Protein AF-A0A7W0GMQ2-F1 (afdb_monomer)

Sequence (72 aa):
QGLAKSALRDDLAALQRELTADALQAGGQSAWEVAQRPAVERAQRMLTELADTKSPDLAMLSVALRELRHLA

Solvent-accessible surface area (backbone atoms only — not comparable to full-atom values): 4092 Å² total; per-residue (Å²): 120,67,66,66,56,48,52,53,52,53,51,51,56,50,50,53,52,49,45,49,51,51,14,56,73,51,72,28,61,73,50,29,45,66,77,38,39,75,54,51,56,50,47,51,51,52,52,51,58,52,66,72,41,94,75,70,51,73,64,57,54,50,50,52,53,56,59,52,52,71,73,96

Radius of gyration: 13.37 Å; Cα contacts (8 Å, |Δi|>4): 38; chains: 1; bounding bo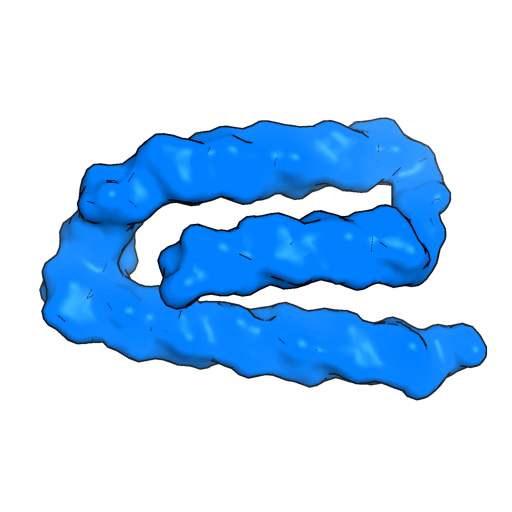x: 33×15×37 Å

Secondary structure (DSSP, 8-state):
-HHHHHHHHHHHHHHHHHHHHHHHHTTSHHHHHHHHHHHHHHHHHHHHHHHHSSS--HHHHHHHHHHHGGG-

Structure (mmCIF, N/CA/C/O backbone):
data_AF-A0A7W0GMQ2-F1
#
_entry.id   AF-A0A7W0GMQ2-F1
#
loop_
_atom_site.group_PDB
_atom_site.id
_atom_site.type_symbol
_atom_site.label_atom_id
_atom_site.label_alt_id
_atom_site.label_comp_id
_atom_site.label_asym_id
_atom_site.label_entity_id
_atom_site.label_seq_id
_atom_site.pdbx_PDB_ins_code
_atom_site.Cartn_x
_atom_site.Cartn_y
_atom_site.Cartn_z
_atom_site.occupancy
_atom_site.B_iso_or_equiv
_atom_site.auth_seq_id
_atom_site.auth_comp_id
_atom_site.auth_asym_id
_atom_site.auth_atom_id
_atom_site.pdbx_PDB_model_num
ATOM 1 N N . GLN A 1 1 ? 5.903 -2.808 -23.449 1.00 61.62 1 GLN A N 1
ATOM 2 C CA . GLN A 1 1 ? 6.211 -1.835 -22.375 1.00 61.62 1 GLN A CA 1
ATOM 3 C C . GLN A 1 1 ? 4.960 -1.081 -21.877 1.00 61.62 1 GLN A C 1
ATOM 5 O O . GLN A 1 1 ? 4.846 -0.875 -20.679 1.00 61.62 1 GLN A O 1
ATOM 10 N N . GLY A 1 2 ? 3.988 -0.703 -22.729 1.00 82.38 2 GLY A N 1
ATOM 11 C CA . GLY A 1 2 ? 2.793 0.055 -22.291 1.00 82.38 2 GLY A CA 1
ATOM 12 C C . GLY A 1 2 ? 1.753 -0.721 -21.461 1.00 82.38 2 GLY A C 1
ATOM 13 O O . GLY A 1 2 ? 1.262 -0.193 -20.469 1.00 82.38 2 GLY A O 1
ATOM 14 N N . LEU A 1 3 ? 1.459 -1.980 -21.814 1.00 87.69 3 LEU A N 1
AT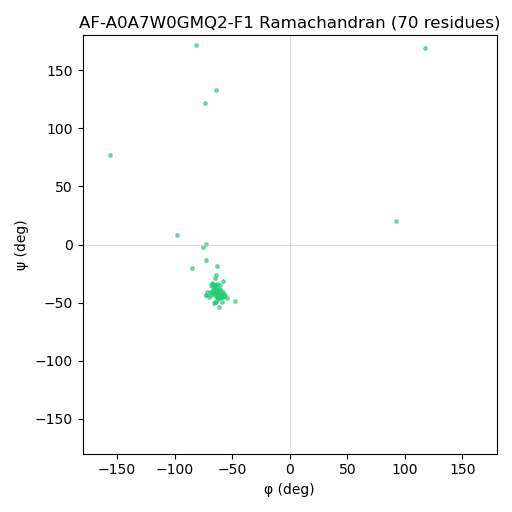OM 15 C CA . LEU A 1 3 ? 0.437 -2.790 -21.124 1.00 87.69 3 LEU A CA 1
ATOM 16 C C . LEU A 1 3 ? 0.785 -3.069 -19.655 1.00 87.69 3 LEU A C 1
ATOM 18 O O . LEU A 1 3 ? -0.050 -2.858 -18.786 1.00 87.69 3 LEU A O 1
ATOM 22 N N . ALA A 1 4 ? 2.031 -3.457 -19.366 1.00 88.38 4 ALA A N 1
ATOM 23 C CA . ALA A 1 4 ? 2.490 -3.710 -17.997 1.00 88.38 4 ALA A CA 1
ATOM 24 C C . ALA A 1 4 ? 2.396 -2.456 -17.111 1.00 88.38 4 ALA A C 1
ATOM 26 O O . ALA A 1 4 ? 1.976 -2.528 -15.962 1.00 88.38 4 ALA A O 1
ATOM 27 N N . LYS A 1 5 ? 2.722 -1.283 -17.667 1.00 89.00 5 LYS A N 1
ATOM 28 C CA . LYS A 1 5 ? 2.582 -0.010 -16.954 1.00 89.00 5 LYS A CA 1
ATOM 29 C C . LYS A 1 5 ? 1.115 0.365 -16.716 1.00 89.00 5 LYS A C 1
ATOM 31 O O . LYS A 1 5 ? 0.816 0.956 -15.684 1.00 89.00 5 LYS A O 1
ATOM 36 N N . SER A 1 6 ? 0.211 0.041 -17.646 1.00 92.69 6 SER A N 1
ATOM 37 C CA . SER A 1 6 ? -1.234 0.218 -17.434 1.00 92.69 6 SER A CA 1
ATOM 38 C C . SER A 1 6 ? -1.735 -0.694 -16.322 1.00 92.69 6 SER A C 1
ATOM 40 O O . SER A 1 6 ? -2.322 -0.197 -15.373 1.00 92.69 6 SER A O 1
ATOM 42 N N . ALA A 1 7 ? -1.397 -1.984 -16.378 1.00 91.75 7 ALA A N 1
ATOM 43 C CA . ALA A 1 7 ? -1.794 -2.956 -15.365 1.00 91.75 7 ALA A CA 1
ATOM 44 C C . ALA A 1 7 ? -1.335 -2.541 -13.957 1.00 91.75 7 ALA A C 1
ATOM 46 O O . ALA A 1 7 ? -2.129 -2.558 -13.027 1.00 91.75 7 ALA A O 1
ATOM 47 N N . LEU A 1 8 ? -0.094 -2.058 -13.809 1.00 92.94 8 LEU A N 1
ATOM 48 C CA . LEU A 1 8 ? 0.397 -1.526 -12.531 1.00 92.94 8 LEU A CA 1
ATOM 49 C C . LEU A 1 8 ? -0.410 -0.324 -12.020 1.00 92.94 8 LEU A C 1
ATOM 51 O O . LEU A 1 8 ? -0.624 -0.188 -10.818 1.00 92.94 8 LEU A O 1
ATOM 55 N N . ARG A 1 9 ? -0.850 0.567 -12.915 1.00 93.62 9 ARG A N 1
ATOM 56 C CA . ARG A 1 9 ? -1.695 1.709 -12.535 1.00 93.62 9 ARG A CA 1
ATOM 57 C C . ARG A 1 9 ? -3.091 1.262 -12.120 1.00 93.62 9 ARG A C 1
ATOM 59 O O . ARG A 1 9 ? -3.628 1.810 -11.161 1.00 93.62 9 ARG A O 1
ATOM 66 N N . ASP A 1 10 ? -3.658 0.298 -12.834 1.00 95.31 10 ASP A N 1
ATOM 67 C CA . ASP A 1 10 ? -4.986 -0.243 -12.552 1.00 95.31 10 ASP A CA 1
ATOM 68 C C . ASP A 1 10 ? -4.990 -0.977 -11.203 1.00 95.31 10 ASP A C 1
ATOM 70 O O . ASP A 1 10 ? -5.869 -0.739 -10.372 1.00 95.31 10 ASP A O 1
ATOM 74 N N . ASP A 1 11 ? -3.947 -1.767 -10.943 1.00 94.38 11 ASP A N 1
ATOM 75 C CA . ASP A 1 11 ? -3.701 -2.439 -9.668 1.00 94.38 11 ASP A CA 1
ATOM 76 C C . ASP A 1 11 ? -3.554 -1.443 -8.508 1.00 94.38 11 ASP A C 1
ATOM 78 O O . ASP A 1 11 ? -4.158 -1.626 -7.451 1.00 94.38 11 ASP A O 1
ATOM 82 N N . LEU A 1 12 ? -2.794 -0.359 -8.701 1.00 94.62 12 LEU A N 1
ATOM 83 C CA . LEU A 1 12 ? -2.638 0.686 -7.686 1.00 94.62 12 LEU A CA 1
ATOM 84 C C . LEU A 1 12 ? -3.965 1.401 -7.399 1.00 94.62 12 LEU A C 1
ATOM 86 O O . LEU A 1 12 ? -4.291 1.667 -6.243 1.00 94.62 12 LEU A O 1
ATOM 90 N N . ALA A 1 13 ? -4.752 1.690 -8.437 1.00 96.62 13 ALA A N 1
ATOM 91 C CA . ALA A 1 13 ? -6.063 2.308 -8.279 1.00 96.62 13 ALA A CA 1
ATOM 92 C C . ALA A 1 13 ? -7.060 1.378 -7.569 1.00 96.62 13 ALA A C 1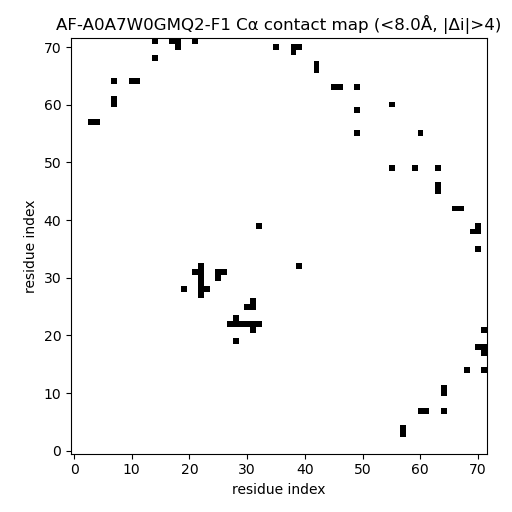
ATOM 94 O O . ALA A 1 13 ? -7.923 1.859 -6.833 1.00 96.62 13 ALA A O 1
ATOM 95 N N . ALA A 1 14 ? -6.965 0.061 -7.783 1.00 96.31 14 ALA A N 1
ATOM 96 C CA . ALA A 1 14 ? -7.753 -0.926 -7.050 1.00 96.31 14 ALA A CA 1
ATOM 97 C C . ALA A 1 14 ? -7.378 -0.942 -5.566 1.00 96.31 14 ALA A C 1
ATOM 99 O O . ALA A 1 14 ? -8.255 -0.742 -4.729 1.00 96.31 14 ALA A O 1
ATOM 100 N N . LEU A 1 15 ? -6.081 -1.034 -5.260 1.00 96.06 15 LEU A N 1
ATOM 101 C CA . LEU A 1 15 ? -5.587 -1.010 -3.886 1.00 96.06 15 LEU A CA 1
ATOM 102 C C . LEU A 1 15 ? -6.001 0.271 -3.146 1.00 96.06 15 LEU A C 1
ATOM 104 O O . LEU A 1 15 ? -6.452 0.213 -2.009 1.00 96.06 15 LEU A O 1
ATOM 108 N N . GLN A 1 16 ? -5.921 1.437 -3.795 1.00 96.06 16 GLN A N 1
ATOM 109 C CA . GLN A 1 16 ? -6.371 2.692 -3.187 1.00 96.06 16 GLN A CA 1
ATOM 110 C C . GLN A 1 16 ? -7.852 2.636 -2.777 1.00 96.06 16 GLN A C 1
ATOM 112 O O . GLN A 1 16 ? -8.214 3.150 -1.718 1.00 96.06 16 GLN A O 1
ATOM 117 N N . ARG A 1 17 ? -8.717 2.035 -3.603 1.00 97.69 17 ARG A N 1
ATOM 118 C CA . ARG A 1 17 ? -10.145 1.886 -3.285 1.00 97.69 17 ARG A CA 1
ATOM 119 C C . ARG A 1 17 ? -10.371 0.934 -2.115 1.00 97.69 17 ARG A C 1
ATOM 121 O O . ARG A 1 17 ? -11.195 1.254 -1.266 1.00 97.69 17 ARG A O 1
ATOM 128 N N . GLU A 1 18 ? -9.640 -0.176 -2.063 1.00 97.00 18 GLU A N 1
ATOM 129 C CA . GLU A 1 18 ? -9.703 -1.149 -0.962 1.00 97.00 18 GLU A CA 1
ATOM 130 C C . GLU A 1 18 ? -9.300 -0.491 0.364 1.00 97.00 18 GLU A C 1
ATOM 132 O O . GLU A 1 18 ? -10.120 -0.400 1.272 1.00 97.00 18 GLU A O 1
ATOM 137 N N . LEU A 1 19 ? -8.126 0.145 0.413 1.00 95.62 19 LEU A N 1
ATOM 138 C CA . LEU A 1 19 ? -7.653 0.854 1.609 1.00 95.62 19 LEU A CA 1
ATOM 139 C C . LEU A 1 19 ? -8.591 1.989 2.036 1.00 95.62 19 LEU A C 1
ATOM 141 O O . LEU A 1 19 ? -8.765 2.253 3.224 1.00 95.62 19 LEU A O 1
ATOM 145 N N . THR A 1 20 ? -9.214 2.675 1.073 1.00 96.75 20 THR A N 1
ATOM 146 C CA . THR A 1 20 ? -10.218 3.704 1.378 1.00 96.75 20 THR A CA 1
ATOM 147 C C . THR A 1 20 ? -11.459 3.080 2.015 1.00 96.75 20 THR A C 1
ATOM 149 O O . THR A 1 20 ? -11.998 3.644 2.966 1.00 96.75 20 THR A O 1
ATOM 152 N N . ALA A 1 21 ? -11.919 1.929 1.521 1.00 97.50 21 ALA A N 1
ATOM 153 C CA . ALA A 1 21 ? -13.053 1.220 2.102 1.00 97.50 21 ALA A CA 1
ATOM 154 C C . ALA A 1 21 ? -12.741 0.750 3.530 1.00 97.50 21 ALA A C 1
ATOM 156 O O . ALA A 1 21 ? -13.548 0.997 4.428 1.00 97.50 21 ALA A O 1
ATOM 157 N N . ASP A 1 22 ? -11.559 0.182 3.762 1.00 96.06 22 ASP A N 1
ATOM 158 C CA . ASP A 1 22 ? -11.116 -0.243 5.095 1.00 96.06 22 ASP A CA 1
ATOM 159 C C . ASP A 1 22 ? -11.011 0.942 6.051 1.00 96.06 22 ASP A C 1
ATOM 161 O O . ASP A 1 22 ? -11.461 0.876 7.197 1.00 96.06 22 ASP A O 1
ATOM 165 N N . ALA A 1 23 ? -10.473 2.066 5.568 1.00 96.94 23 ALA A N 1
ATOM 166 C CA . ALA A 1 23 ? -10.396 3.290 6.343 1.00 96.94 23 ALA A CA 1
ATOM 167 C C . ALA A 1 23 ? -11.783 3.793 6.744 1.00 96.94 23 ALA A C 1
ATOM 169 O O . ALA A 1 23 ? -11.994 4.152 7.899 1.00 96.94 23 ALA A O 1
ATOM 170 N N . LEU A 1 24 ? -12.749 3.788 5.824 1.00 97.75 24 LEU A N 1
ATOM 171 C CA . LEU A 1 24 ? -14.129 4.172 6.124 1.00 97.75 24 LEU A CA 1
ATOM 172 C C . LEU A 1 24 ? -14.778 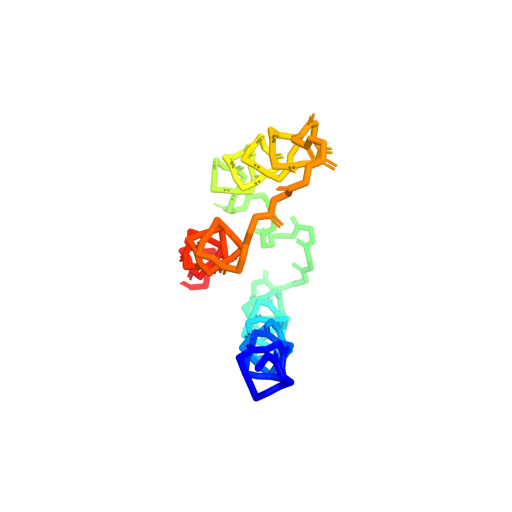3.218 7.139 1.00 97.75 24 LEU A C 1
ATOM 174 O O . LEU A 1 24 ? -15.439 3.687 8.065 1.00 97.75 24 LEU A O 1
ATOM 178 N N . GLN A 1 25 ? -14.557 1.907 7.013 1.00 96.44 25 GLN A N 1
ATOM 179 C CA . GLN A 1 25 ? -15.082 0.901 7.947 1.00 96.44 25 GLN A CA 1
ATOM 180 C C . GLN A 1 25 ? -14.476 1.019 9.351 1.00 96.44 25 GLN A C 1
ATOM 182 O O . GLN A 1 25 ? -15.180 0.835 10.341 1.00 96.44 25 GLN A O 1
ATOM 187 N N . ALA A 1 26 ? -13.198 1.383 9.450 1.00 96.12 26 ALA A N 1
ATOM 188 C CA . ALA A 1 26 ? -12.506 1.603 10.717 1.00 96.12 26 ALA A CA 1
ATOM 189 C C . ALA A 1 26 ? -12.883 2.929 11.412 1.00 96.12 26 ALA A C 1
ATOM 191 O O . ALA A 1 26 ? -12.390 3.205 12.505 1.00 96.12 26 ALA A O 1
ATOM 192 N N . GLY A 1 27 ? -13.741 3.759 10.804 1.00 96.38 27 GLY A N 1
ATOM 193 C CA . GLY A 1 27 ? -14.140 5.062 11.349 1.00 96.38 27 GLY A CA 1
ATOM 194 C C . GLY A 1 27 ? -13.278 6.239 10.878 1.00 96.38 27 GLY A C 1
ATOM 195 O O . GLY A 1 27 ? -13.262 7.290 11.515 1.00 96.38 27 GLY A O 1
ATOM 196 N N . GLY A 1 28 ? -12.569 6.078 9.761 1.00 95.56 28 GLY A N 1
ATOM 197 C CA . GLY A 1 28 ? -11.745 7.092 9.108 1.00 95.56 28 GLY A CA 1
ATOM 198 C C . GLY A 1 28 ? -10.259 6.727 9.053 1.00 95.56 28 GLY A C 1
ATOM 199 O O . GLY A 1 28 ? -9.783 5.812 9.725 1.00 95.56 28 GLY A O 1
ATOM 200 N N . GLN A 1 29 ? -9.502 7.500 8.266 1.00 94.06 29 GLN A N 1
ATOM 201 C CA . GLN A 1 29 ? -8.073 7.271 8.018 1.00 94.06 29 GLN A CA 1
ATOM 202 C C . GLN A 1 29 ? -7.250 7.172 9.307 1.00 94.06 29 GLN A C 1
ATOM 204 O O . GLN A 1 29 ? -6.450 6.256 9.442 1.00 94.06 29 GLN A O 1
ATOM 209 N N . SER A 1 30 ? -7.445 8.082 10.267 1.00 95.31 30 SER A N 1
ATOM 210 C CA . SER A 1 30 ? -6.638 8.098 11.493 1.00 95.31 30 SER A CA 1
ATOM 211 C C . SER A 1 30 ? -6.849 6.852 12.357 1.00 95.31 30 SER A C 1
ATOM 213 O O . SER A 1 30 ? -5.890 6.331 12.921 1.00 95.31 30 SER A O 1
ATOM 215 N N . ALA A 1 31 ? -8.088 6.359 12.454 1.00 95.62 31 ALA A N 1
ATOM 216 C CA . ALA A 1 31 ? -8.403 5.150 13.212 1.00 95.62 31 ALA A CA 1
ATOM 217 C C . ALA A 1 31 ? -7.813 3.903 12.536 1.00 95.62 31 ALA A C 1
ATOM 219 O O . ALA A 1 31 ? -7.177 3.078 13.195 1.00 95.62 31 ALA A O 1
ATOM 220 N N . TRP A 1 32 ? -7.942 3.820 11.211 1.00 96.31 32 TRP A N 1
ATOM 221 C CA . TRP A 1 32 ? -7.329 2.769 10.404 1.00 96.31 32 TRP A CA 1
ATOM 222 C C . TRP A 1 32 ? -5.803 2.767 10.502 1.00 96.31 32 TRP A C 1
ATOM 224 O O . TRP A 1 32 ? -5.201 1.727 10.746 1.00 96.31 32 TRP A O 1
ATOM 234 N N . GLU A 1 33 ? -5.166 3.932 10.400 1.00 94.62 33 GLU A N 1
ATOM 235 C CA . GLU A 1 33 ? -3.709 4.058 10.450 1.00 94.62 33 GLU A CA 1
ATOM 236 C C . GLU A 1 33 ? -3.148 3.673 11.824 1.00 94.62 33 GLU A C 1
ATOM 238 O O . GLU A 1 33 ? -2.083 3.068 11.909 1.00 94.62 33 GLU A O 1
ATOM 243 N N . VAL A 1 34 ? -3.868 3.957 12.916 1.00 95.56 34 VAL A N 1
ATOM 244 C CA . VAL A 1 34 ? -3.492 3.468 14.252 1.00 95.56 34 VAL A CA 1
ATOM 245 C C . VAL A 1 34 ? -3.518 1.940 14.301 1.00 95.56 34 VAL A C 1
ATOM 247 O O . VAL A 1 34 ? -2.568 1.350 14.815 1.00 95.56 34 VAL A O 1
ATOM 250 N N . ALA A 1 35 ? -4.562 1.311 13.753 1.00 93.12 35 ALA A N 1
ATOM 251 C CA . ALA A 1 35 ? -4.693 -0.145 13.715 1.00 93.12 35 ALA A CA 1
ATOM 252 C C . ALA A 1 35 ? -3.645 -0.806 12.801 1.00 93.12 35 ALA A C 1
ATOM 254 O O . ALA A 1 35 ? -3.118 -1.866 13.133 1.00 93.12 35 ALA A O 1
ATOM 255 N N . GLN A 1 36 ? -3.298 -0.154 11.689 1.00 94.31 36 GLN A N 1
ATOM 256 C CA . GLN A 1 36 ? -2.374 -0.666 10.673 1.00 94.31 36 GLN A CA 1
ATOM 257 C C . GLN A 1 36 ? -0.940 -0.146 10.808 1.00 94.31 36 GLN A C 1
ATOM 259 O O . GLN A 1 36 ? -0.101 -0.411 9.946 1.00 94.31 36 GLN A O 1
ATOM 264 N N . ARG A 1 37 ? -0.619 0.566 11.893 1.00 93.81 37 ARG A N 1
ATOM 265 C CA . ARG A 1 37 ? 0.657 1.276 12.077 1.00 93.81 37 ARG A CA 1
ATOM 266 C C . ARG A 1 37 ? 1.900 0.443 11.734 1.00 93.81 37 ARG A C 1
ATOM 268 O O . ARG A 1 37 ? 2.702 0.921 10.934 1.00 93.81 37 ARG A O 1
ATOM 275 N N . PRO A 1 38 ? 2.061 -0.810 12.211 1.00 94.12 38 PRO A N 1
ATOM 276 C CA . PRO A 1 38 ? 3.240 -1.607 11.867 1.00 94.12 38 PRO A CA 1
ATOM 277 C C . PRO A 1 38 ? 3.328 -1.934 10.370 1.00 94.12 38 PRO A C 1
ATOM 279 O O . PRO A 1 38 ? 4.418 -2.013 9.804 1.00 94.12 38 PRO A O 1
ATOM 282 N N . ALA A 1 39 ? 2.186 -2.149 9.715 1.00 92.31 39 ALA A N 1
ATOM 283 C CA . ALA A 1 39 ? 2.128 -2.447 8.291 1.00 92.31 39 ALA A CA 1
ATOM 284 C C . ALA A 1 39 ? 2.432 -1.192 7.457 1.00 92.31 39 ALA A C 1
ATOM 286 O O . ALA A 1 39 ? 3.270 -1.249 6.556 1.00 92.31 39 ALA A O 1
ATOM 287 N N . VAL A 1 40 ? 1.856 -0.048 7.835 1.00 93.94 40 VAL A N 1
ATOM 288 C CA . VAL A 1 40 ? 2.106 1.263 7.220 1.00 93.94 40 VAL A CA 1
ATOM 289 C C . VAL A 1 40 ? 3.582 1.661 7.327 1.00 93.94 40 VAL A C 1
ATOM 291 O O . VAL A 1 40 ? 4.186 2.048 6.329 1.00 93.94 40 VAL A O 1
ATOM 294 N N . GLU A 1 41 ? 4.214 1.493 8.489 1.00 94.75 41 GLU A N 1
ATOM 295 C CA . GLU A 1 41 ? 5.643 1.787 8.681 1.00 94.75 41 GLU A CA 1
ATOM 296 C C . GLU A 1 41 ? 6.559 0.898 7.826 1.00 94.75 41 GLU A C 1
ATOM 298 O O . GLU A 1 41 ? 7.633 1.326 7.396 1.00 94.75 41 GLU A O 1
ATOM 303 N N . ARG A 1 42 ? 6.179 -0.364 7.586 1.00 93.31 42 ARG A N 1
ATOM 304 C CA . ARG A 1 42 ? 6.920 -1.248 6.669 1.00 93.31 42 ARG A CA 1
ATOM 305 C C 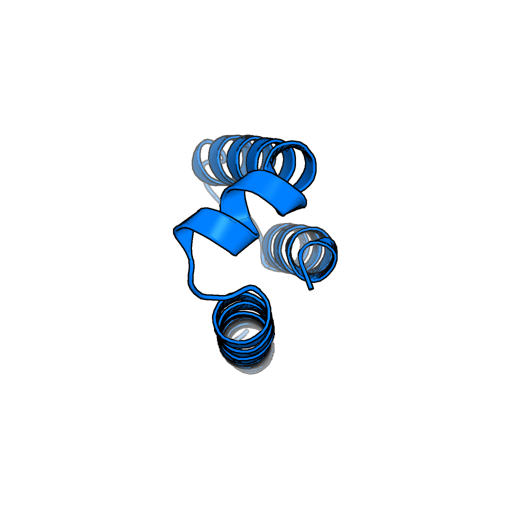. ARG A 1 42 ? 6.753 -0.803 5.219 1.00 93.31 42 ARG A C 1
ATOM 307 O O . ARG A 1 42 ? 7.749 -0.696 4.510 1.00 93.31 42 ARG A O 1
ATOM 314 N N . ALA A 1 43 ? 5.525 -0.492 4.809 1.00 94.00 43 ALA A N 1
ATOM 315 C CA . ALA A 1 43 ? 5.229 0.006 3.470 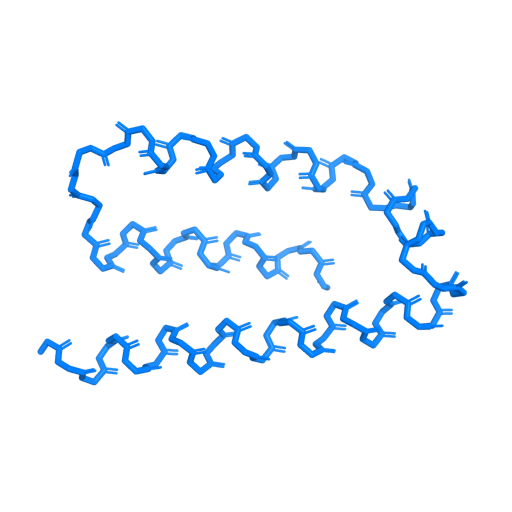1.00 94.00 43 ALA A CA 1
ATOM 316 C C . ALA A 1 43 ? 5.978 1.313 3.166 1.00 94.00 43 ALA A C 1
ATOM 318 O O . ALA A 1 43 ? 6.578 1.442 2.102 1.00 94.00 43 ALA A O 1
ATOM 319 N N . GLN A 1 44 ? 6.014 2.252 4.117 1.00 93.81 44 GLN A N 1
ATOM 320 C CA . GLN A 1 44 ? 6.757 3.507 3.979 1.00 93.81 44 GLN A CA 1
ATOM 321 C C . GLN A 1 44 ? 8.260 3.274 3.808 1.00 93.81 44 GLN A C 1
ATOM 323 O O . GLN A 1 44 ? 8.862 3.865 2.917 1.00 93.81 44 GLN A O 1
ATOM 328 N N . ARG A 1 45 ? 8.869 2.386 4.607 1.00 95.12 45 ARG A N 1
ATOM 329 C CA . ARG A 1 45 ? 10.295 2.039 4.467 1.00 95.12 45 ARG A CA 1
ATOM 330 C C . ARG A 1 45 ? 10.616 1.474 3.088 1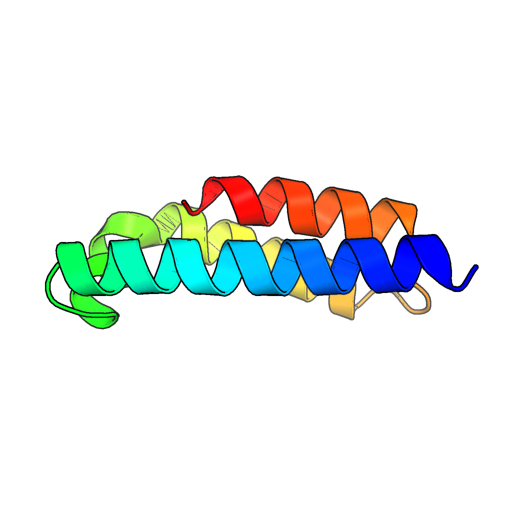.00 95.12 45 ARG A C 1
ATOM 332 O O . ARG A 1 45 ? 11.515 1.975 2.424 1.00 95.12 45 ARG A O 1
ATOM 339 N N . MET A 1 46 ? 9.829 0.502 2.635 1.00 94.88 46 MET A N 1
ATOM 340 C CA . MET A 1 46 ? 9.989 -0.086 1.306 1.00 94.88 46 MET A CA 1
ATOM 341 C C . MET A 1 46 ? 9.836 0.963 0.190 1.00 94.88 46 MET A C 1
ATOM 343 O O . MET A 1 46 ? 10.604 0.963 -0.768 1.00 94.88 46 MET A O 1
ATOM 347 N N . LEU A 1 47 ? 8.857 1.868 0.299 1.00 93.81 47 LEU A N 1
ATOM 348 C CA . LEU A 1 47 ? 8.662 2.940 -0.682 1.00 93.81 47 LEU A CA 1
ATOM 349 C C . LEU A 1 47 ? 9.839 3.922 -0.713 1.00 93.81 47 LEU A C 1
ATOM 351 O O . LEU A 1 47 ? 10.225 4.350 -1.799 1.00 93.81 47 LEU A O 1
ATOM 355 N N . THR A 1 48 ? 10.427 4.244 0.440 1.00 95.62 48 THR A N 1
ATOM 356 C CA . THR A 1 48 ? 11.646 5.063 0.521 1.00 95.62 48 THR A CA 1
ATOM 357 C C . THR A 1 48 ? 12.824 4.371 -0.167 1.00 95.62 48 THR A C 1
ATOM 359 O O . THR A 1 48 ? 13.464 4.973 -1.022 1.00 95.62 48 THR A O 1
ATOM 362 N N . GLU A 1 49 ? 13.060 3.087 0.113 1.00 94.62 49 GLU A N 1
ATOM 363 C CA . GLU A 1 49 ? 14.128 2.302 -0.534 1.00 94.62 49 GLU A CA 1
ATOM 364 C C . GLU A 1 49 ? 13.947 2.222 -2.061 1.00 94.62 49 GLU A C 1
ATOM 366 O O . GLU A 1 49 ? 14.900 2.337 -2.839 1.00 94.62 49 GLU A O 1
ATOM 371 N N . LEU A 1 50 ? 12.701 2.061 -2.511 1.00 94.00 50 LEU A N 1
ATOM 372 C CA . LEU A 1 50 ? 12.361 2.060 -3.929 1.00 94.00 50 LEU A CA 1
ATOM 373 C C . LEU A 1 50 ? 12.585 3.436 -4.574 1.00 94.00 50 LEU A C 1
ATOM 375 O O . LEU A 1 50 ? 13.060 3.498 -5.706 1.00 94.00 50 LEU A O 1
ATOM 379 N N . ALA A 1 51 ? 12.259 4.525 -3.873 1.00 92.19 51 ALA A N 1
ATOM 380 C CA . ALA A 1 51 ? 12.466 5.891 -4.351 1.00 92.19 51 ALA A CA 1
ATOM 381 C C . ALA A 1 51 ? 13.957 6.255 -4.469 1.00 92.19 51 ALA A C 1
ATOM 383 O O . ALA A 1 51 ? 14.335 6.975 -5.393 1.00 92.19 51 ALA A O 1
ATOM 384 N N . ASP A 1 52 ? 14.804 5.709 -3.592 1.00 95.69 52 ASP A N 1
ATOM 385 C CA . ASP A 1 52 ? 16.262 5.886 -3.632 1.00 95.69 52 ASP A CA 1
ATOM 386 C C . ASP A 1 52 ? 16.932 5.102 -4.778 1.00 95.69 52 ASP A C 1
ATOM 388 O O . ASP A 1 5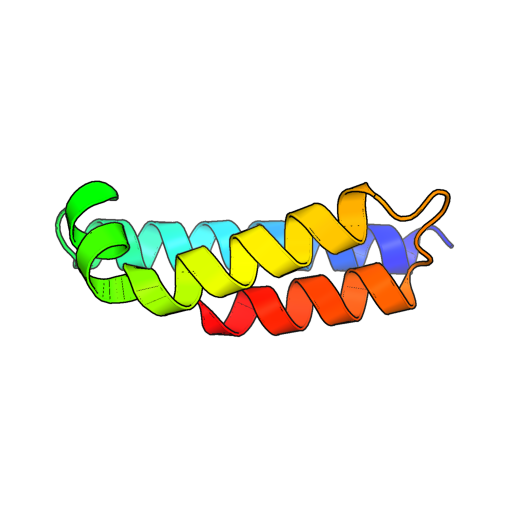2 ? 18.088 5.349 -5.146 1.00 95.69 52 ASP A O 1
ATOM 392 N N . THR A 1 53 ? 16.210 4.168 -5.401 1.00 95.19 53 THR A N 1
ATOM 393 C CA . THR A 1 53 ? 16.695 3.440 -6.574 1.00 95.19 53 THR A CA 1
ATOM 394 C C . THR A 1 53 ? 16.688 4.352 -7.805 1.00 95.19 53 THR A C 1
ATOM 396 O O . THR A 1 53 ? 15.648 4.832 -8.242 1.00 95.19 53 THR A O 1
ATOM 399 N N . LYS A 1 54 ? 17.850 4.549 -8.447 1.00 89.38 54 LYS A N 1
ATOM 400 C CA . LYS A 1 54 ? 18.001 5.466 -9.601 1.00 89.38 54 LYS A CA 1
ATOM 401 C C . LYS A 1 54 ? 17.097 5.149 -10.799 1.00 89.38 54 LYS A C 1
ATOM 403 O O . LYS A 1 54 ? 16.770 6.043 -11.577 1.00 89.38 54 LYS A O 1
ATOM 408 N N . SER A 1 55 ? 16.773 3.879 -11.026 1.00 91.75 55 SER A N 1
ATOM 409 C CA . SER A 1 55 ? 15.956 3.429 -12.162 1.00 91.75 55 SER A CA 1
ATOM 410 C C . SER A 1 55 ? 15.290 2.093 -11.828 1.00 91.75 55 SER A C 1
ATOM 412 O O . SER A 1 55 ? 15.775 1.053 -12.274 1.00 91.75 55 SER A O 1
ATOM 414 N N . PRO A 1 56 ? 14.220 2.093 -11.011 1.00 90.88 56 PRO A N 1
ATOM 415 C CA . PRO A 1 56 ? 13.497 0.871 -10.702 1.00 90.88 56 PRO A CA 1
ATOM 416 C C . PRO A 1 56 ? 12.858 0.320 -11.976 1.00 90.88 56 PRO A C 1
ATOM 418 O O . PRO A 1 56 ? 12.231 1.054 -12.749 1.00 90.88 56 PRO A O 1
ATOM 421 N N . ASP A 1 57 ? 13.026 -0.977 -12.207 1.00 93.62 57 ASP A N 1
ATOM 422 C CA . ASP A 1 57 ? 12.376 -1.652 -13.322 1.00 93.62 57 ASP A CA 1
ATOM 423 C C . ASP A 1 57 ? 10.914 -2.018 -12.991 1.00 93.62 57 ASP A C 1
ATOM 425 O O . ASP A 1 57 ? 10.429 -1.875 -11.866 1.00 93.62 57 ASP A O 1
ATOM 429 N N . LEU A 1 58 ? 10.173 -2.491 -13.996 1.00 91.31 58 LEU A N 1
ATOM 430 C CA . LEU A 1 58 ? 8.767 -2.867 -13.822 1.00 91.31 58 LEU A CA 1
ATOM 431 C C . LEU A 1 58 ? 8.575 -4.050 -12.858 1.00 91.31 58 LEU A C 1
ATOM 433 O O . LEU A 1 58 ? 7.506 -4.158 -12.257 1.00 91.31 58 LEU A O 1
ATOM 437 N N . ALA A 1 59 ? 9.569 -4.926 -12.698 1.00 92.81 59 ALA A N 1
ATOM 438 C CA . ALA A 1 59 ? 9.488 -6.045 -11.767 1.00 92.81 59 ALA A CA 1
ATOM 439 C C . ALA A 1 59 ? 9.609 -5.548 -10.320 1.00 92.81 59 ALA A C 1
ATOM 441 O O . ALA A 1 59 ? 8.784 -5.921 -9.490 1.00 92.81 59 ALA A O 1
ATOM 442 N N . MET A 1 60 ? 10.540 -4.632 -10.041 1.00 94.44 60 MET A N 1
ATOM 443 C CA . MET A 1 60 ? 10.666 -3.961 -8.742 1.00 94.44 60 MET A CA 1
ATOM 444 C C . MET A 1 60 ? 9.376 -3.226 -8.361 1.00 94.44 60 MET A C 1
ATOM 446 O O . MET A 1 60 ? 8.887 -3.377 -7.244 1.00 94.44 60 MET A O 1
ATOM 450 N N . LEU A 1 61 ? 8.776 -2.493 -9.307 1.00 93.88 61 LEU A N 1
ATOM 451 C CA . LEU A 1 61 ? 7.490 -1.818 -9.089 1.00 93.88 61 LEU A CA 1
ATOM 452 C C . LEU A 1 61 ? 6.347 -2.811 -8.820 1.00 93.88 61 LEU A C 1
ATOM 454 O O . LEU A 1 61 ? 5.493 -2.552 -7.975 1.00 93.88 61 LEU A O 1
ATOM 458 N N . SER A 1 62 ? 6.338 -3.957 -9.507 1.00 92.19 62 SER A N 1
ATOM 459 C CA . SER A 1 62 ? 5.336 -5.013 -9.297 1.00 92.19 62 SER A CA 1
ATOM 460 C C . SER A 1 62 ? 5.471 -5.670 -7.922 1.00 92.19 62 SER A C 1
ATOM 462 O O . SER A 1 62 ? 4.465 -5.931 -7.265 1.00 92.19 62 SER A O 1
ATOM 464 N N . VAL A 1 63 ? 6.706 -5.916 -7.473 1.00 93.69 63 VAL A N 1
ATOM 465 C CA . VAL A 1 63 ? 6.996 -6.449 -6.135 1.00 93.69 63 VAL A CA 1
ATOM 466 C C . VAL A 1 63 ? 6.549 -5.455 -5.074 1.00 93.69 63 VAL A C 1
ATOM 468 O O . VAL A 1 63 ? 5.783 -5.830 -4.195 1.00 93.69 63 VAL A O 1
ATOM 471 N N . ALA A 1 64 ? 6.924 -4.182 -5.202 1.00 94.50 64 ALA A N 1
ATOM 472 C CA . ALA A 1 64 ? 6.495 -3.158 -4.260 1.00 94.50 64 ALA A CA 1
ATOM 473 C C . ALA A 1 64 ? 4.965 -3.067 -4.172 1.00 94.50 64 ALA A C 1
ATOM 475 O O . ALA A 1 64 ? 4.406 -3.054 -3.082 1.00 94.50 64 ALA A O 1
ATOM 476 N N . LEU A 1 65 ? 4.260 -3.086 -5.307 1.00 94.06 65 LEU A N 1
ATOM 477 C CA . LEU A 1 65 ? 2.798 -3.056 -5.311 1.00 94.06 65 LEU A CA 1
ATOM 478 C C . LEU A 1 65 ? 2.172 -4.302 -4.665 1.00 94.06 65 LEU A C 1
ATOM 480 O O . LEU A 1 65 ? 1.150 -4.196 -3.990 1.00 94.06 65 LEU A O 1
ATOM 484 N N . ARG A 1 66 ? 2.781 -5.480 -4.837 1.00 91.50 66 ARG A N 1
ATOM 485 C CA . ARG A 1 66 ? 2.364 -6.703 -4.138 1.00 91.50 66 ARG A CA 1
ATOM 486 C C . ARG A 1 66 ? 2.553 -6.580 -2.630 1.00 91.50 66 ARG A C 1
ATOM 488 O O . ARG A 1 66 ? 1.658 -6.976 -1.895 1.00 91.50 66 ARG A O 1
ATOM 495 N N . GLU A 1 67 ? 3.658 -6.000 -2.180 1.00 92.69 67 GLU A N 1
ATOM 496 C CA . GLU A 1 67 ? 3.885 -5.773 -0.754 1.00 92.69 67 GLU A CA 1
ATOM 497 C C . GLU A 1 67 ? 2.889 -4.756 -0.170 1.00 92.69 67 GLU A C 1
ATOM 499 O O . GLU A 1 67 ? 2.377 -4.958 0.928 1.00 92.69 67 GLU A O 1
ATOM 504 N N . LEU A 1 68 ? 2.526 -3.709 -0.924 1.00 93.00 68 LEU A N 1
ATOM 505 C CA . LEU A 1 68 ? 1.490 -2.753 -0.507 1.00 93.00 68 LEU A CA 1
ATOM 506 C C . LEU A 1 68 ? 0.097 -3.385 -0.388 1.00 93.00 68 LEU A C 1
ATOM 508 O O . LEU A 1 68 ? -0.695 -2.929 0.431 1.00 93.00 68 LEU A O 1
ATOM 512 N N . ARG A 1 69 ? -0.213 -4.438 -1.158 1.00 91.94 69 ARG A N 1
ATOM 513 C CA . ARG A 1 69 ? -1.488 -5.164 -1.023 1.00 91.94 69 ARG A CA 1
ATOM 514 C C . ARG A 1 69 ? -1.659 -5.830 0.341 1.00 91.94 69 ARG A C 1
ATOM 516 O O . ARG A 1 69 ? -2.785 -6.108 0.710 1.00 91.94 69 ARG A O 1
ATOM 523 N N . HIS A 1 70 ? -0.589 -6.041 1.109 1.00 88.75 70 HIS A N 1
ATOM 524 C CA . HIS A 1 70 ? -0.693 -6.543 2.483 1.00 88.75 70 HIS 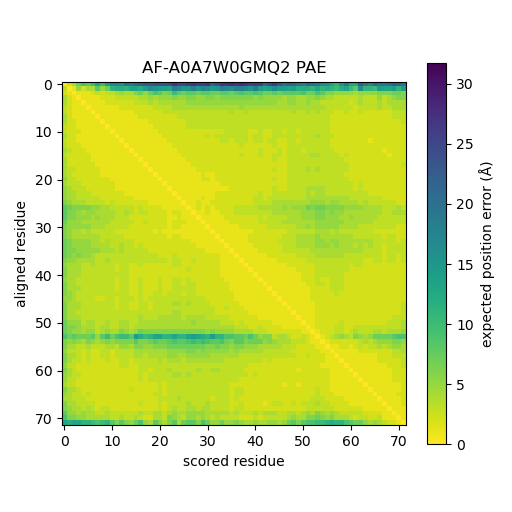A CA 1
ATOM 525 C C . HIS A 1 70 ? -1.230 -5.508 3.489 1.00 88.75 70 HIS A C 1
ATOM 527 O O . HIS A 1 70 ? -1.299 -5.809 4.680 1.00 88.75 70 HIS A O 1
ATOM 533 N N . LEU A 1 71 ? -1.549 -4.288 3.042 1.00 87.38 71 LEU A N 1
ATOM 534 C CA . LEU A 1 71 ? -2.199 -3.260 3.858 1.00 87.38 71 LEU A CA 1
ATOM 535 C C . LEU A 1 71 ? -3.732 -3.385 3.894 1.00 87.38 71 LEU A C 1
ATOM 537 O O . LEU A 1 71 ? -4.333 -2.802 4.797 1.00 87.38 71 LEU A O 1
ATOM 541 N N . ALA A 1 72 ? -4.324 -4.084 2.919 1.00 82.38 72 ALA A N 1
ATOM 542 C CA . ALA A 1 72 ? -5.756 -4.365 2.812 1.00 82.38 72 ALA A CA 1
ATOM 543 C C . ALA A 1 72 ? -6.062 -5.804 3.268 1.00 82.38 72 ALA A C 1
ATOM 545 O O . ALA A 1 72 ? -5.173 -6.677 3.105 1.00 82.38 72 ALA A O 1
#

Foldseek 3Di:
DPVLVVVLVVLVVVLVVVLQVQQVVLVHDVSLCVVCVVLVVVLVVLVVVVVPDPDDDSVSSVVSSVSSSVSD

Mean predicted aligned error: 3.13 Å

pLDDT: mean 93.19, std 4.79, range [61.62, 97.75]